Protein AF-A0A120FN17-F1 (afdb_monomer_lite)

Structure (mmCIF, N/CA/C/O backbone):
data_AF-A0A120FN17-F1
#
_entry.id   AF-A0A120FN17-F1
#
loop_
_atom_site.group_PDB
_atom_site.id
_atom_site.type_symbol
_atom_site.label_atom_id
_atom_site.label_alt_id
_atom_site.label_comp_id
_atom_site.label_asym_id
_atom_site.label_entity_id
_atom_site.label_seq_id
_atom_site.pdbx_PDB_ins_code
_atom_site.Cartn_x
_atom_site.Cartn_y
_atom_site.Cartn_z
_atom_site.occupancy
_atom_site.B_iso_or_equiv
_atom_site.auth_seq_id
_atom_site.auth_comp_id
_atom_site.auth_asym_id
_atom_site.auth_atom_id
_atom_site.pdbx_PDB_mode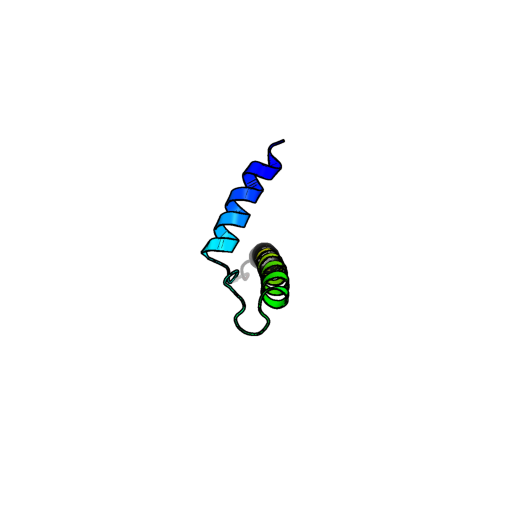l_num
ATOM 1 N N . MET A 1 1 ? -21.572 11.047 -11.661 1.00 55.06 1 MET A N 1
ATOM 2 C CA . MET A 1 1 ? -20.869 10.652 -10.416 1.00 55.06 1 MET A CA 1
ATOM 3 C C . MET A 1 1 ? -20.487 9.164 -10.449 1.00 55.06 1 MET A C 1
ATOM 5 O O . MET A 1 1 ? -21.212 8.348 -9.907 1.00 55.06 1 MET A O 1
ATOM 9 N N . ARG A 1 2 ? -19.370 8.780 -11.093 1.00 61.31 2 ARG A N 1
ATOM 10 C CA . ARG A 1 2 ? -18.918 7.365 -11.196 1.00 61.31 2 ARG A CA 1
ATOM 11 C C . ARG A 1 2 ? -17.795 6.974 -10.221 1.00 61.31 2 ARG A C 1
ATOM 13 O O . ARG A 1 2 ? -17.478 5.800 -10.104 1.00 61.31 2 ARG A O 1
ATOM 20 N N . ARG A 1 3 ? -17.205 7.939 -9.500 1.00 66.94 3 ARG A N 1
ATOM 21 C CA . ARG A 1 3 ? -16.075 7.681 -8.586 1.00 66.94 3 ARG A CA 1
ATOM 22 C C . ARG A 1 3 ? -16.480 6.903 -7.329 1.00 66.94 3 ARG A C 1
ATOM 24 O O . ARG A 1 3 ? -15.731 6.032 -6.916 1.00 66.94 3 ARG A O 1
ATOM 31 N N . ARG A 1 4 ? -17.668 7.154 -6.757 1.00 66.44 4 ARG A N 1
ATOM 32 C CA . ARG A 1 4 ? -18.153 6.413 -5.571 1.00 66.44 4 ARG A CA 1
ATOM 33 C C . ARG A 1 4 ? -18.328 4.916 -5.840 1.00 66.44 4 ARG A C 1
ATOM 35 O O . ARG A 1 4 ? -17.873 4.116 -5.035 1.00 66.44 4 ARG A O 1
ATOM 42 N N . ALA A 1 5 ? -18.840 4.557 -7.017 1.00 74.25 5 ALA A N 1
ATOM 43 C CA . ALA A 1 5 ? -19.015 3.164 -7.431 1.00 74.25 5 ALA A CA 1
ATOM 44 C C . ALA A 1 5 ? -17.692 2.378 -7.541 1.00 74.25 5 ALA A C 1
ATOM 46 O O . ALA A 1 5 ? -17.696 1.163 -7.403 1.00 74.25 5 ALA A O 1
ATOM 47 N N . ALA A 1 6 ? -16.562 3.056 -7.772 1.00 74.12 6 ALA A N 1
ATOM 48 C CA . ALA A 1 6 ? -15.241 2.423 -7.789 1.00 74.12 6 ALA A CA 1
ATOM 49 C C . ALA A 1 6 ? -14.586 2.363 -6.396 1.00 74.12 6 ALA A C 1
ATOM 51 O O . ALA A 1 6 ? -13.729 1.520 -6.153 1.00 74.12 6 ALA A O 1
ATOM 52 N N . VAL A 1 7 ? -14.985 3.247 -5.476 1.00 73.75 7 VAL A N 1
ATOM 53 C CA . VAL A 1 7 ? -14.416 3.336 -4.122 1.00 73.75 7 VAL A CA 1
ATOM 54 C C . VAL A 1 7 ? -15.118 2.383 -3.152 1.00 73.75 7 VAL A C 1
ATOM 56 O O . VAL A 1 7 ? -14.461 1.790 -2.303 1.00 73.75 7 VAL A O 1
ATOM 59 N N . GLU A 1 8 ? -16.431 2.187 -3.281 1.00 79.25 8 GLU A N 1
ATOM 60 C CA . GLU A 1 8 ? -17.209 1.280 -2.420 1.00 79.25 8 GLU A CA 1
ATOM 61 C C . GLU A 1 8 ? -16.700 -0.178 -2.412 1.00 79.25 8 GLU A C 1
ATOM 63 O O . GLU A 1 8 ? -16.541 -0.724 -1.317 1.00 79.25 8 GLU A O 1
ATOM 68 N N . PRO A 1 9 ? -16.346 -0.799 -3.557 1.00 81.19 9 PRO A N 1
ATOM 69 C CA . PRO A 1 9 ? -15.759 -2.140 -3.577 1.00 81.19 9 PRO A CA 1
ATOM 70 C C . PRO A 1 9 ? -14.406 -2.193 -2.866 1.00 81.19 9 PRO A C 1
ATOM 72 O O . PRO A 1 9 ? -14.128 -3.136 -2.132 1.00 81.19 9 PRO A O 1
ATOM 75 N N . VAL A 1 10 ? -13.579 -1.156 -3.037 1.00 78.56 10 VAL A N 1
ATOM 76 C CA . VAL A 1 10 ? -12.264 -1.052 -2.388 1.00 78.56 10 VAL A CA 1
ATOM 77 C C . VAL A 1 10 ? -12.422 -0.924 -0.874 1.00 78.56 10 VAL A C 1
ATOM 79 O O . VAL A 1 10 ? -11.721 -1.598 -0.128 1.00 78.56 10 VAL A O 1
ATOM 82 N N . ILE A 1 11 ? -13.383 -0.124 -0.402 1.00 78.06 11 ILE A N 1
ATOM 83 C CA . ILE A 1 11 ? -13.707 -0.023 1.029 1.00 78.06 11 ILE A CA 1
ATOM 84 C C . ILE A 1 11 ? -14.210 -1.369 1.570 1.00 78.06 11 ILE A C 1
ATOM 86 O O . ILE A 1 11 ? -13.821 -1.763 2.669 1.00 78.06 11 ILE A O 1
ATOM 90 N N . GLY A 1 12 ? -15.061 -2.075 0.819 1.00 80.62 12 GLY A N 1
ATOM 91 C CA . GLY A 1 12 ? -15.552 -3.405 1.187 1.00 80.62 12 GLY A CA 1
ATOM 92 C C . GLY A 1 12 ? -14.425 -4.433 1.306 1.00 80.62 12 GLY A C 1
ATOM 93 O O . GLY A 1 12 ? -14.332 -5.130 2.312 1.00 80.62 12 GLY A O 1
ATOM 94 N N . HIS A 1 13 ? -13.521 -4.461 0.330 1.00 79.44 13 HIS A N 1
ATOM 95 C CA . HIS A 1 13 ? -12.357 -5.343 0.332 1.00 79.44 13 HIS A CA 1
ATOM 96 C C . HIS A 1 13 ? -11.381 -5.002 1.467 1.00 79.44 13 HIS A C 1
ATOM 98 O O . HIS A 1 13 ? -10.920 -5.898 2.167 1.00 79.44 13 HIS A O 1
ATOM 104 N N . ILE A 1 14 ? -11.135 -3.714 1.743 1.00 74.88 14 ILE A N 1
ATOM 105 C CA . ILE A 1 14 ? -10.290 -3.308 2.877 1.00 74.88 14 ILE A CA 1
ATOM 106 C C . ILE A 1 14 ? -10.897 -3.758 4.213 1.00 74.88 14 ILE A C 1
ATOM 108 O O . ILE A 1 14 ? -10.179 -4.273 5.069 1.00 74.88 14 ILE A O 1
ATOM 112 N N . LYS A 1 15 ? -12.219 -3.618 4.376 1.00 72.62 15 LYS A N 1
ATOM 113 C CA . LYS A 1 15 ? -12.945 -4.088 5.565 1.00 72.62 15 LYS A CA 1
ATOM 114 C C . LYS A 1 15 ? -12.871 -5.602 5.760 1.00 72.62 15 LYS A C 1
ATOM 116 O O . LYS A 1 15 ? -12.796 -6.037 6.903 1.00 72.62 15 LYS A O 1
ATOM 121 N N . ALA A 1 16 ? -12.939 -6.377 4.679 1.00 68.31 16 ALA A N 1
ATOM 122 C CA . ALA A 1 16 ? -12.996 -7.836 4.739 1.00 68.31 16 ALA A CA 1
ATOM 123 C C . ALA A 1 16 ? -11.610 -8.501 4.815 1.00 68.31 16 ALA A C 1
ATOM 125 O O . ALA A 1 16 ? -11.456 -9.500 5.508 1.00 68.31 16 ALA A O 1
ATOM 126 N N . GLU A 1 17 ? -10.605 -7.957 4.121 1.00 64.88 17 GLU A N 1
ATOM 127 C CA . GLU A 1 17 ? -9.334 -8.658 3.872 1.00 64.88 17 GLU A CA 1
ATOM 128 C C . GLU A 1 17 ? -8.091 -7.905 4.378 1.00 64.88 17 GLU A C 1
ATOM 130 O O . GLU A 1 17 ? -7.035 -8.509 4.577 1.00 64.88 17 GLU A O 1
ATOM 135 N N . HIS A 1 18 ? -8.184 -6.598 4.653 1.00 60.44 18 HIS A N 1
ATOM 136 C CA . HIS A 1 18 ? -7.029 -5.786 5.054 1.00 60.44 18 HIS A CA 1
ATOM 137 C C . HIS A 1 18 ? -7.158 -5.198 6.453 1.00 60.44 18 HIS A C 1
ATOM 139 O O . HIS A 1 18 ? -7.371 -4.002 6.622 1.00 60.44 18 HIS A O 1
ATOM 145 N N . ARG A 1 19 ? -6.901 -6.041 7.461 1.00 63.41 19 ARG A N 1
ATOM 146 C CA . ARG A 1 19 ? -6.485 -5.655 8.826 1.00 63.41 19 ARG A CA 1
ATOM 147 C C . ARG A 1 19 ? -7.332 -4.572 9.514 1.00 63.41 19 ARG A C 1
ATOM 149 O O . ARG A 1 19 ? -6.885 -4.008 10.505 1.00 63.41 19 ARG A O 1
ATOM 156 N N . MET A 1 20 ? -8.551 -4.312 9.045 1.00 70.88 20 MET A N 1
ATOM 157 C CA . MET A 1 20 ? -9.471 -3.314 9.596 1.00 70.88 20 MET A CA 1
ATOM 158 C C . MET A 1 20 ? -10.345 -3.896 10.715 1.00 70.88 20 MET A C 1
ATOM 160 O O . MET A 1 20 ? -11.430 -3.391 11.002 1.00 70.88 20 MET A O 1
ATOM 164 N N . ASP A 1 21 ? -9.861 -4.979 11.319 1.00 70.06 21 ASP A N 1
ATOM 165 C CA . ASP A 1 21 ? -10.488 -5.652 12.440 1.00 70.06 21 ASP A CA 1
ATOM 166 C C . ASP A 1 21 ? -10.451 -4.775 13.698 1.00 70.06 21 ASP A C 1
ATOM 168 O O . ASP A 1 21 ? -9.745 -3.757 13.761 1.00 70.06 21 ASP A O 1
ATOM 172 N N . ARG A 1 22 ? -11.225 -5.158 14.714 1.00 67.00 22 ARG A N 1
ATOM 173 C CA . ARG A 1 22 ? -11.277 -4.385 15.961 1.00 67.00 22 ARG A CA 1
ATOM 174 C C . ARG A 1 22 ? -9.918 -4.363 16.660 1.00 67.00 22 ARG A C 1
ATOM 176 O O . ARG A 1 22 ? -9.249 -5.380 16.818 1.00 67.00 22 ARG A O 1
ATOM 183 N N . ASN A 1 23 ? -9.529 -3.187 17.133 1.00 71.56 23 ASN A N 1
ATOM 184 C CA . ASN A 1 23 ? -8.359 -2.980 17.961 1.00 71.56 23 ASN A CA 1
ATOM 185 C C . ASN A 1 23 ? -8.706 -3.250 19.433 1.00 71.56 23 ASN A C 1
ATOM 187 O O . ASN A 1 23 ? -9.282 -2.415 20.134 1.00 71.56 23 ASN A O 1
ATOM 191 N N . TYR A 1 24 ? -8.289 -4.415 19.923 1.00 72.00 24 TYR A N 1
ATOM 192 C CA . TYR A 1 24 ? -8.544 -4.866 21.294 1.00 72.00 24 TYR A CA 1
ATOM 193 C C . TYR A 1 24 ? -7.682 -4.176 22.366 1.00 72.00 24 TYR A C 1
ATOM 195 O O . TYR A 1 24 ? -7.917 -4.383 23.552 1.00 72.00 24 TYR A O 1
ATOM 203 N N . LEU A 1 25 ? -6.701 -3.348 21.980 1.00 75.12 25 LEU A N 1
ATOM 204 C CA . LEU A 1 25 ? -5.759 -2.715 22.915 1.00 75.12 25 LEU A CA 1
ATOM 205 C C . LEU A 1 25 ? -6.186 -1.307 23.352 1.00 75.12 25 LEU A C 1
ATOM 207 O O . LEU A 1 25 ? -5.913 -0.905 24.479 1.00 75.12 25 LEU A O 1
ATOM 211 N N . LYS A 1 26 ? -6.828 -0.533 22.465 1.00 78.81 26 LYS A N 1
ATOM 212 C CA . LYS A 1 26 ? -7.243 0.861 22.740 1.00 78.81 26 LYS A CA 1
ATOM 213 C C . LYS A 1 26 ? -8.733 1.133 22.519 1.00 78.81 26 LYS A C 1
ATOM 215 O O . LYS A 1 26 ? -9.146 2.287 22.621 1.00 78.81 26 LYS A O 1
ATOM 220 N N . GLY A 1 27 ? -9.539 0.113 22.221 1.00 83.12 27 GLY A N 1
ATOM 221 C CA . GLY A 1 27 ? -10.972 0.267 21.953 1.00 83.12 27 GLY A CA 1
ATOM 222 C C . GLY A 1 27 ? -11.247 1.250 20.809 1.00 83.12 27 GLY A C 1
ATOM 223 O O . GLY A 1 27 ? -10.477 1.331 19.854 1.00 83.12 27 GLY A O 1
ATOM 224 N N . ARG A 1 28 ? -12.305 2.063 20.932 1.00 83.69 28 ARG A N 1
ATOM 225 C CA . ARG A 1 28 ? -12.765 3.000 19.883 1.00 83.69 28 ARG A CA 1
ATOM 226 C C . ARG A 1 28 ? -11.671 3.910 19.291 1.00 83.69 28 ARG A C 1
ATOM 228 O O . ARG A 1 28 ? -11.579 3.987 18.069 1.00 83.69 28 ARG A O 1
ATOM 235 N N . PRO A 1 29 ? -10.836 4.602 20.092 1.00 85.88 29 PRO A N 1
ATOM 236 C CA . PRO A 1 29 ? -9.720 5.379 19.548 1.00 85.88 29 PRO A CA 1
ATOM 237 C C . PRO A 1 29 ? -8.733 4.531 18.735 1.00 85.88 29 PRO A C 1
ATOM 239 O O . PRO A 1 29 ? -8.233 4.974 17.703 1.00 85.88 29 PRO A O 1
ATOM 242 N N . GLY A 1 30 ? -8.473 3.301 19.187 1.00 85.75 30 GLY A N 1
ATOM 243 C CA . GLY A 1 30 ? -7.626 2.340 18.485 1.00 85.75 30 GLY A CA 1
ATOM 244 C C . GLY A 1 30 ? -8.227 1.872 17.160 1.00 85.75 30 GLY A C 1
ATOM 245 O O . GLY A 1 30 ? -7.484 1.732 16.191 1.00 85.75 30 GLY A O 1
ATOM 246 N N . ASP A 1 31 ? -9.547 1.687 17.103 1.00 84.69 31 ASP A N 1
ATOM 247 C CA . ASP A 1 31 ? -10.274 1.323 15.880 1.00 84.69 31 ASP A CA 1
ATOM 248 C C . ASP A 1 31 ? -10.163 2.422 14.816 1.00 84.69 31 ASP A C 1
ATOM 250 O O . ASP A 1 31 ? -9.876 2.141 13.653 1.00 84.69 31 ASP A O 1
ATOM 254 N N . CYS A 1 32 ? -10.326 3.690 15.216 1.00 85.25 32 CYS A N 1
ATOM 255 C CA . CYS A 1 32 ? -10.187 4.832 14.308 1.00 85.25 32 CYS A CA 1
ATOM 256 C C . CYS A 1 32 ? -8.777 4.911 13.709 1.00 85.25 32 CYS A C 1
ATOM 258 O O . CYS A 1 32 ? -8.622 5.086 12.501 1.00 85.25 32 CYS A O 1
ATOM 260 N N . ILE A 1 3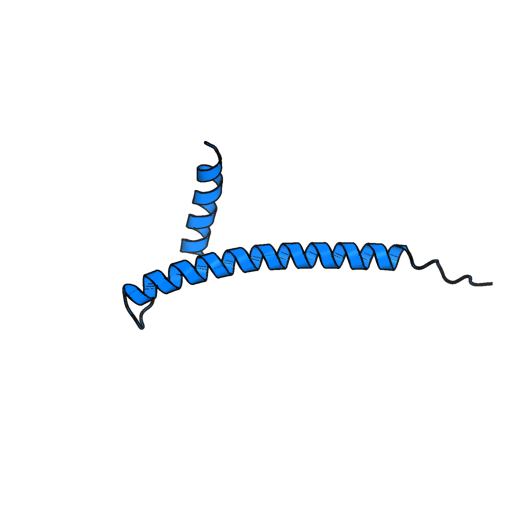3 ? -7.747 4.752 14.547 1.00 86.88 33 ILE A N 1
ATOM 261 C CA . ILE A 1 33 ? -6.350 4.755 14.096 1.00 86.88 33 ILE A CA 1
ATOM 262 C C . ILE A 1 33 ? -6.087 3.564 13.166 1.00 86.88 33 ILE A C 1
ATOM 264 O O . ILE A 1 33 ? -5.461 3.738 12.121 1.00 86.88 33 ILE A O 1
ATOM 268 N N . ASN A 1 34 ? -6.601 2.377 13.503 1.00 86.12 34 ASN A N 1
ATOM 269 C CA . ASN A 1 34 ? -6.432 1.179 12.686 1.00 86.12 34 ASN A CA 1
ATOM 270 C C . ASN A 1 34 ? -7.056 1.349 11.292 1.00 86.12 34 ASN A C 1
ATOM 272 O O . ASN A 1 34 ? -6.418 1.035 10.292 1.00 86.12 34 ASN A O 1
ATOM 276 N N . ALA A 1 35 ? -8.255 1.931 11.205 1.00 85.75 35 ALA A N 1
ATOM 277 C CA . ALA A 1 35 ? -8.911 2.201 9.927 1.00 85.75 35 ALA A CA 1
ATOM 278 C C . ALA A 1 35 ? -8.103 3.164 9.038 1.00 85.75 35 ALA A C 1
ATOM 280 O O . ALA A 1 35 ? -7.945 2.919 7.840 1.00 85.75 35 ALA A O 1
ATOM 281 N N . VAL A 1 36 ? -7.547 4.235 9.617 1.00 87.19 36 VAL A N 1
ATOM 282 C CA . VAL A 1 36 ? -6.707 5.195 8.880 1.00 87.19 36 VAL A CA 1
ATOM 283 C C . VAL A 1 36 ? -5.419 4.534 8.389 1.00 87.19 36 VAL A C 1
ATOM 285 O O . VAL A 1 36 ? -5.054 4.691 7.223 1.00 87.19 36 VAL A O 1
ATOM 288 N N . LEU A 1 37 ? -4.744 3.763 9.246 1.00 87.31 37 LEU A N 1
ATOM 289 C CA . LEU A 1 37 ? -3.505 3.075 8.881 1.00 87.31 37 LEU A CA 1
ATOM 290 C C . LEU A 1 37 ? -3.736 1.958 7.858 1.00 87.31 37 LEU A C 1
ATOM 292 O O . LEU A 1 37 ? -2.923 1.806 6.951 1.00 87.31 37 LEU A O 1
ATOM 296 N N . ALA A 1 38 ? -4.846 1.220 7.943 1.00 86.00 38 ALA A N 1
ATOM 297 C CA . ALA A 1 38 ? -5.218 0.213 6.951 1.00 86.00 38 ALA A CA 1
ATOM 298 C C . ALA A 1 38 ? -5.442 0.847 5.568 1.00 86.00 38 ALA A C 1
ATOM 300 O O . ALA A 1 38 ? -4.900 0.368 4.569 1.00 86.00 38 ALA A O 1
ATOM 301 N N . ALA A 1 39 ? -6.160 1.975 5.508 1.00 86.12 39 ALA A N 1
ATOM 302 C CA . ALA A 1 39 ? -6.346 2.726 4.270 1.00 86.12 39 ALA A CA 1
ATOM 303 C C . ALA A 1 39 ? -5.016 3.274 3.718 1.00 86.12 39 ALA A C 1
ATOM 305 O O . ALA A 1 39 ? -4.754 3.179 2.518 1.00 86.12 39 ALA A O 1
ATOM 306 N N . ALA A 1 40 ? -4.149 3.818 4.577 1.00 88.06 40 ALA A N 1
ATOM 307 C CA . ALA A 1 40 ? -2.820 4.277 4.176 1.00 88.06 40 ALA A CA 1
ATOM 308 C C . ALA A 1 40 ? -1.956 3.121 3.639 1.00 88.06 40 ALA A C 1
ATOM 310 O O . ALA A 1 40 ? -1.362 3.242 2.569 1.00 88.06 40 ALA A O 1
ATOM 311 N N . GLY A 1 41 ? -1.944 1.977 4.327 1.00 87.44 41 GLY A N 1
ATOM 312 C CA . GLY A 1 41 ? -1.215 0.775 3.922 1.00 87.44 41 GLY A CA 1
ATOM 313 C C . GLY A 1 41 ? -1.670 0.229 2.568 1.00 87.44 41 GLY A C 1
ATOM 314 O O . GLY A 1 41 ? -0.831 -0.113 1.736 1.00 87.44 41 GLY A O 1
ATOM 315 N N . TYR A 1 42 ? -2.978 0.225 2.300 1.00 86.19 42 TYR A N 1
ATOM 316 C CA . TYR A 1 42 ? -3.513 -0.151 0.990 1.00 86.19 42 TYR A CA 1
ATOM 317 C C . TYR A 1 42 ? -3.015 0.783 -0.128 1.00 86.19 42 TYR A C 1
ATOM 319 O O . TYR A 1 42 ? -2.555 0.318 -1.174 1.00 86.19 42 TYR A O 1
ATOM 327 N N . ASN A 1 43 ? -3.028 2.100 0.111 1.00 87.56 43 ASN A N 1
ATOM 328 C CA . ASN A 1 43 ? -2.509 3.084 -0.845 1.00 87.56 43 ASN A CA 1
ATOM 329 C C . ASN A 1 43 ? -1.001 2.923 -1.085 1.00 87.56 43 ASN A C 1
ATOM 331 O O . ASN A 1 43 ? -0.554 2.980 -2.231 1.00 87.56 43 ASN A O 1
ATOM 335 N N . PHE A 1 44 ? -0.213 2.663 -0.039 1.00 89.12 44 PHE A N 1
ATOM 336 C CA . PHE A 1 44 ? 1.211 2.365 -0.200 1.00 89.12 44 PHE A CA 1
ATOM 337 C C . PHE A 1 44 ? 1.442 1.076 -0.991 1.00 89.12 44 PHE A C 1
ATOM 339 O O . PHE A 1 44 ? 2.331 1.040 -1.836 1.00 89.12 44 PHE A O 1
ATOM 346 N N . GLY A 1 45 ? 0.619 0.043 -0.796 1.00 89.38 45 GLY A N 1
ATOM 347 C CA . GLY A 1 45 ? 0.674 -1.180 -1.599 1.00 89.38 45 GLY A CA 1
ATOM 348 C C . GLY A 1 45 ? 0.464 -0.921 -3.096 1.00 89.38 45 GLY A C 1
ATOM 349 O O . GLY A 1 45 ? 1.200 -1.460 -3.923 1.00 89.38 45 GLY A O 1
ATOM 350 N N . LEU A 1 46 ? -0.489 -0.054 -3.454 1.00 89.56 46 LEU A N 1
ATOM 351 C CA . LEU A 1 46 ? -0.701 0.385 -4.840 1.00 89.56 46 LEU A CA 1
ATOM 352 C C . LEU A 1 46 ? 0.508 1.152 -5.389 1.00 89.56 46 LEU A C 1
ATOM 354 O O . LEU A 1 46 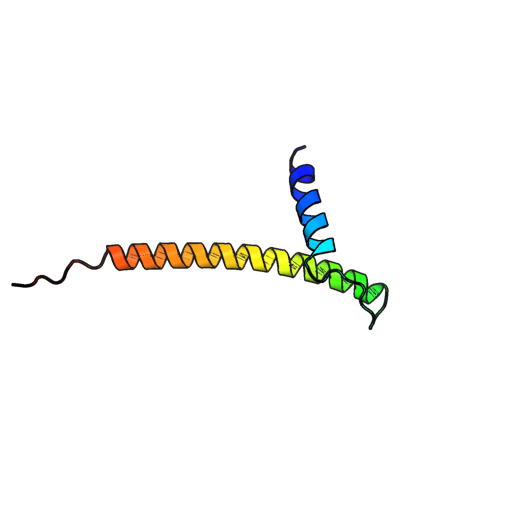? 0.962 0.866 -6.497 1.00 89.56 46 LEU A O 1
ATOM 358 N N . LEU A 1 47 ? 1.052 2.086 -4.605 1.00 93.38 47 LEU A N 1
ATOM 359 C CA . LEU A 1 47 ? 2.218 2.878 -4.997 1.00 93.38 47 LEU A CA 1
ATOM 360 C C . LEU A 1 47 ? 3.452 1.997 -5.231 1.00 93.38 47 LEU A C 1
ATOM 362 O O . LEU A 1 47 ? 4.140 2.155 -6.235 1.00 93.38 47 LEU A O 1
ATOM 366 N N . LEU A 1 48 ? 3.707 1.037 -4.339 1.00 94.06 48 LEU A N 1
ATOM 367 C CA . LEU A 1 48 ? 4.823 0.099 -4.463 1.00 94.06 48 LEU A CA 1
ATOM 368 C C . LEU A 1 48 ? 4.671 -0.814 -5.680 1.00 94.06 48 LEU A C 1
ATOM 370 O O . LEU A 1 48 ? 5.654 -1.068 -6.371 1.00 94.06 48 LEU A O 1
ATOM 374 N N . ARG A 1 49 ? 3.451 -1.280 -5.980 1.00 94.62 49 ARG A N 1
ATOM 375 C CA . ARG A 1 49 ? 3.175 -2.052 -7.204 1.00 94.62 49 ARG A CA 1
ATOM 376 C C . ARG A 1 49 ? 3.482 -1.234 -8.454 1.00 94.62 49 ARG A C 1
ATOM 378 O O . ARG A 1 49 ? 4.158 -1.732 -9.346 1.00 94.62 49 ARG A O 1
ATOM 385 N N . TRP A 1 50 ? 3.034 0.019 -8.496 1.00 96.94 50 TRP A N 1
ATOM 386 C CA . TRP A 1 50 ? 3.321 0.916 -9.615 1.00 96.94 50 TRP A CA 1
ATOM 387 C C . TRP A 1 50 ? 4.823 1.187 -9.764 1.00 96.94 50 TRP A C 1
ATOM 389 O O . TRP A 1 50 ? 5.361 1.089 -10.865 1.00 96.94 50 TRP A O 1
ATOM 399 N N . LEU A 1 51 ? 5.520 1.449 -8.655 1.00 96.44 51 LEU A N 1
ATOM 400 C CA . LEU A 1 51 ? 6.967 1.656 -8.655 1.00 96.44 51 LEU A CA 1
ATOM 401 C C . LEU A 1 51 ? 7.719 0.405 -9.131 1.00 96.44 51 LEU A C 1
ATOM 403 O O . LEU A 1 51 ? 8.669 0.519 -9.900 1.00 96.44 51 LEU A O 1
ATOM 407 N N . ALA A 1 52 ? 7.285 -0.787 -8.720 1.00 96.94 52 ALA A N 1
ATOM 408 C CA . ALA A 1 52 ? 7.873 -2.041 -9.177 1.00 96.94 52 ALA A CA 1
ATOM 409 C C . ALA A 1 52 ? 7.711 -2.238 -10.693 1.00 96.94 52 ALA A C 1
ATOM 411 O O . ALA A 1 52 ? 8.662 -2.659 -11.350 1.00 96.94 52 ALA A O 1
ATOM 412 N N . GLU A 1 53 ? 6.548 -1.906 -11.262 1.00 96.75 53 GLU A N 1
ATOM 413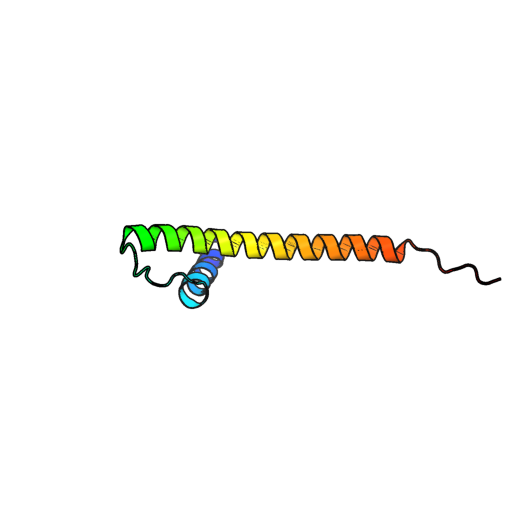 C CA . GLU A 1 53 ? 6.340 -1.947 -12.717 1.00 96.75 53 GLU A CA 1
ATOM 414 C C . GLU A 1 53 ? 7.213 -0.931 -13.457 1.00 96.75 53 GLU A C 1
ATOM 416 O O . GLU A 1 53 ? 7.843 -1.273 -14.458 1.00 96.75 53 GLU A O 1
ATOM 421 N N . LEU A 1 54 ? 7.329 0.291 -12.933 1.00 96.06 54 LEU A N 1
ATOM 422 C CA . LEU A 1 54 ? 8.221 1.303 -13.496 1.00 96.06 54 LEU A CA 1
ATOM 423 C C . LEU A 1 54 ? 9.680 0.823 -13.505 1.00 96.06 54 LEU A C 1
ATOM 425 O O . LEU A 1 54 ? 10.357 0.916 -14.52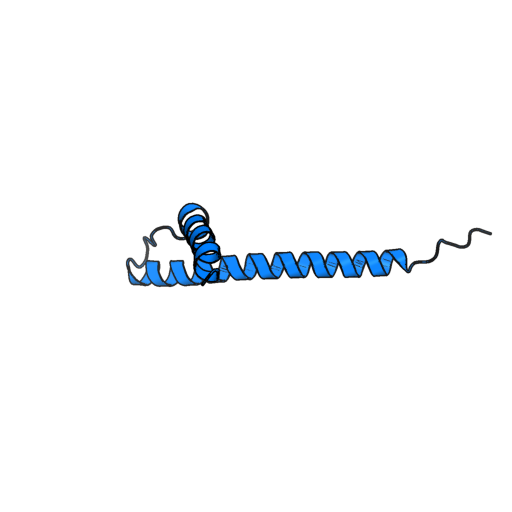7 1.00 96.06 54 LEU A O 1
ATOM 429 N N . LEU A 1 55 ? 10.158 0.263 -12.391 1.00 96.81 55 LEU A N 1
ATOM 430 C CA . LEU A 1 55 ? 11.517 -0.274 -12.293 1.00 96.81 55 LEU A CA 1
ATOM 431 C C . LEU A 1 55 ? 11.743 -1.433 -13.270 1.00 96.81 55 LEU A C 1
ATOM 433 O O . LEU A 1 55 ? 12.784 -1.484 -13.921 1.00 96.81 55 LEU A O 1
ATOM 437 N N . ARG A 1 56 ? 10.766 -2.336 -13.430 1.00 96.56 56 ARG A N 1
ATOM 438 C CA . ARG A 1 56 ? 10.834 -3.417 -14.428 1.00 96.56 56 ARG A CA 1
ATOM 439 C C . ARG A 1 56 ? 10.939 -2.873 -15.849 1.00 96.56 56 ARG A C 1
ATOM 441 O O . ARG A 1 56 ? 11.739 -3.394 -16.621 1.00 96.56 56 ARG A O 1
ATOM 448 N N . ALA A 1 57 ? 10.161 -1.847 -16.190 1.00 95.50 57 ALA A N 1
ATOM 449 C CA . ALA A 1 57 ? 10.211 -1.215 -17.506 1.00 95.50 57 ALA A CA 1
ATOM 450 C C . ALA A 1 57 ? 11.580 -0.573 -17.773 1.00 95.50 57 ALA A C 1
ATOM 452 O O . ALA A 1 57 ? 12.156 -0.788 -18.837 1.00 95.50 57 ALA A O 1
ATOM 453 N N . ILE A 1 58 ? 12.134 0.138 -16.785 1.00 95.62 58 ILE A N 1
ATOM 454 C CA . ILE A 1 58 ? 13.474 0.732 -16.869 1.00 95.62 58 ILE A CA 1
ATOM 455 C C . ILE A 1 58 ? 14.527 -0.358 -17.091 1.00 95.62 58 ILE A C 1
ATOM 457 O O . ILE A 1 58 ? 15.309 -0.264 -18.031 1.00 95.62 58 ILE A O 1
ATOM 461 N N . ILE A 1 59 ? 14.526 -1.418 -16.275 1.00 95.88 59 ILE A N 1
ATOM 462 C CA . ILE A 1 59 ? 15.493 -2.519 -16.404 1.00 95.88 59 ILE A CA 1
ATOM 463 C C . ILE A 1 59 ? 15.405 -3.166 -17.791 1.00 95.88 59 ILE A C 1
ATOM 465 O O . ILE A 1 59 ? 16.438 -3.391 -18.411 1.00 95.88 59 ILE A O 1
ATOM 469 N N . ARG A 1 60 ? 14.196 -3.437 -18.305 1.00 95.25 60 ARG A N 1
ATOM 470 C CA . ARG A 1 60 ? 14.019 -4.002 -19.654 1.00 95.25 60 ARG A CA 1
ATOM 471 C C . ARG A 1 60 ? 14.587 -3.093 -20.736 1.00 95.25 60 ARG A C 1
ATOM 473 O O . ARG A 1 60 ? 15.368 -3.568 -21.550 1.00 95.25 60 ARG A O 1
ATOM 480 N N . ALA A 1 61 ? 14.263 -1.802 -20.690 1.00 92.94 61 ALA A N 1
ATOM 481 C CA . ALA A 1 61 ? 14.788 -0.830 -21.642 1.00 92.94 61 ALA A CA 1
ATOM 482 C C . ALA A 1 61 ? 16.325 -0.798 -21.623 1.00 92.94 61 ALA A C 1
ATOM 484 O O . ALA A 1 61 ? 16.955 -0.801 -22.675 1.00 92.94 61 ALA A O 1
ATOM 485 N N . PHE A 1 62 ? 16.941 -0.850 -20.437 1.00 93.25 62 PHE A N 1
ATOM 486 C CA . PHE A 1 62 ? 18.398 -0.947 -20.316 1.00 93.25 62 PHE A CA 1
ATOM 487 C C . PHE A 1 62 ? 18.955 -2.245 -20.912 1.00 93.25 62 PHE A C 1
ATOM 489 O O . PHE A 1 62 ? 19.939 -2.196 -21.644 1.00 93.25 62 PHE A O 1
ATOM 496 N N . LEU A 1 63 ? 18.339 -3.397 -20.641 1.00 90.75 63 LEU A N 1
ATOM 497 C CA . LEU A 1 63 ? 18.792 -4.683 -21.183 1.00 90.75 63 LEU A CA 1
ATOM 498 C C . LEU A 1 63 ? 18.686 -4.743 -22.714 1.00 90.75 63 LEU A C 1
ATOM 500 O O . LEU A 1 63 ? 19.586 -5.266 -23.360 1.00 90.75 63 LEU A O 1
ATOM 504 N N . GLU A 1 64 ? 17.631 -4.171 -23.293 1.00 87.12 64 GLU A N 1
ATOM 505 C CA . GLU A 1 64 ? 17.430 -4.091 -24.748 1.00 87.12 64 GLU A CA 1
ATOM 506 C C . GLU A 1 64 ? 18.450 -3.173 -25.436 1.00 87.12 64 GLU A C 1
ATOM 508 O O . GLU A 1 64 ? 18.738 -3.340 -26.620 1.00 87.12 64 GLU A O 1
ATOM 513 N N . THR A 1 65 ? 19.032 -2.223 -24.699 1.00 81.25 65 THR A N 1
ATOM 514 C CA . THR A 1 65 ? 20.076 -1.330 -25.223 1.00 81.25 65 THR A CA 1
ATOM 515 C C . THR A 1 65 ? 21.476 -1.941 -25.211 1.00 81.25 65 THR A C 1
ATOM 517 O O . THR A 1 65 ? 22.392 -1.320 -25.746 1.00 81.25 65 THR A O 1
ATOM 520 N N . ILE A 1 66 ? 21.670 -3.134 -24.629 1.00 77.00 66 ILE A N 1
ATOM 521 C CA . ILE A 1 66 ? 22.963 -3.827 -24.660 1.00 77.00 66 ILE A CA 1
ATOM 522 C C . ILE A 1 66 ? 23.115 -4.471 -26.047 1.00 77.00 66 ILE A C 1
ATOM 524 O O . ILE A 1 66 ? 22.412 -5.440 -26.344 1.00 77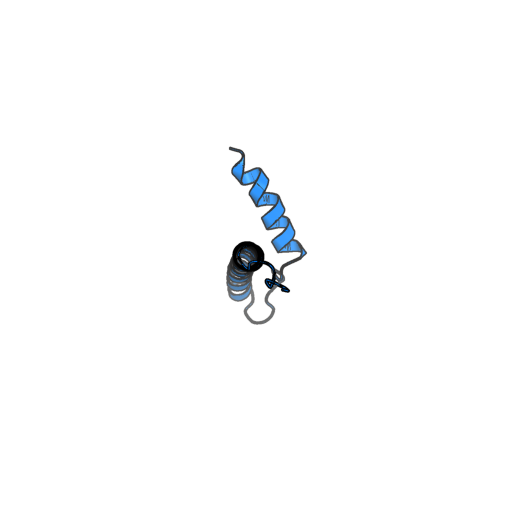.00 66 ILE A O 1
ATOM 528 N N . PRO A 1 67 ? 24.010 -3.966 -26.919 1.00 69.94 67 PRO A N 1
ATOM 529 C CA . PRO A 1 67 ? 24.240 -4.590 -28.212 1.00 69.94 67 PRO A CA 1
ATOM 530 C C . PRO A 1 67 ? 24.803 -6.000 -28.009 1.00 69.94 67 PRO A C 1
ATOM 532 O O . PRO A 1 67 ? 25.600 -6.234 -27.096 1.00 69.94 67 PRO A O 1
ATOM 535 N N . ALA A 1 68 ? 24.388 -6.939 -28.864 1.00 69.50 68 ALA A N 1
ATOM 536 C CA . ALA A 1 68 ? 24.931 -8.292 -28.863 1.00 69.50 68 ALA A CA 1
ATOM 537 C C . ALA A 1 68 ? 26.470 -8.241 -28.903 1.00 69.50 68 ALA A C 1
ATOM 539 O O . ALA A 1 68 ? 27.024 -7.403 -29.626 1.00 69.50 68 ALA A O 1
ATOM 540 N N . PRO A 1 69 ? 27.173 -9.098 -28.136 1.00 69.44 69 PRO A N 1
ATOM 541 C CA . PRO A 1 69 ? 28.623 -9.150 -28.204 1.00 69.44 69 PRO A CA 1
ATOM 542 C C . PRO A 1 69 ? 29.020 -9.405 -29.657 1.00 69.44 69 PRO A C 1
ATOM 544 O O . PRO A 1 69 ? 28.496 -10.312 -30.302 1.00 69.44 69 PRO A O 1
ATOM 547 N N . ASN A 1 70 ? 29.900 -8.557 -30.184 1.00 67.94 70 ASN A N 1
ATOM 548 C CA . ASN A 1 70 ? 30.421 -8.689 -31.534 1.00 67.94 70 ASN A CA 1
ATOM 549 C C . ASN A 1 70 ? 31.400 -9.870 -31.518 1.00 67.94 70 ASN A C 1
ATOM 551 O O . ASN A 1 70 ? 32.577 -9.704 -31.201 1.00 67.94 70 ASN A O 1
ATOM 555 N N . ILE A 1 71 ? 30.874 -11.079 -31.715 1.00 64.81 71 ILE A N 1
ATOM 556 C CA . ILE A 1 71 ? 31.677 -12.295 -31.807 1.00 64.81 71 ILE A CA 1
ATOM 557 C C . ILE A 1 71 ? 32.240 -12.321 -33.230 1.00 64.81 71 ILE A C 1
ATOM 559 O O . ILE A 1 71 ? 31.553 -12.731 -34.165 1.00 64.81 71 ILE A O 1
ATOM 563 N N . ALA A 1 72 ? 33.451 -11.781 -33.373 1.00 58.09 72 ALA A N 1
ATOM 564 C CA . ALA A 1 72 ? 34.323 -12.019 -34.519 1.00 58.09 72 ALA A CA 1
ATOM 565 C C . ALA A 1 72 ? 35.042 -13.364 -34.361 1.00 58.09 72 ALA A C 1
ATOM 567 O O . ALA A 1 72 ? 35.355 -13.724 -33.201 1.00 58.09 72 ALA A O 1
#

pLDDT: mean 81.29, std 11.21, range [55.06, 96.94]

Foldseek 3Di:
DCVVVVVVVVLVCLCPPFQLDADPPPGPVRSVVRSVVSVVVVVVVVVVVVVVVVVVVVVVVVVVPDDDPPDD

Sequence (72 aa):
MRRRAAVEPVIGHIKAEHRMDRNYLKGRPGDCINAVLAAAGYNFGLLLRWLAELLRAIIRAFLETIPAPNIA

Secondary structure (DSSP, 8-state):
--HHHHHHHHHHHHHHHSS-S--TTTHHHHHHHHHHHHHHHHHHHHHHHHHHHHHHHHHHHHHHTSPPP---

Organism: NCBI:txid1755647

Radius of gyration: 21.02 Å; chains: 1; bounding box: 55×23×57 Å